Protein AF-A0AA38JMP1-F1 (afdb_monomer_lite)

InterPro domains:
  IPR010760 DNA repair protein, Swi5 [PF07061] (2-45)

pLDDT: mean 79.33, std 12.45, range [41.5, 92.88]

Foldseek 3Di:
DVVVVVVVVVVVVCVVCPVPDDPVVVLLVVLVVLQVVVVVVVVVVVVVVVVVDDPDPDDSVVVSVVSLVVVCVVVVHDSVVVCVVSVHDPDD

Organism: NCBI:txid2804957

Structure (mmCIF, N/CA/C/O backbone):
data_AF-A0AA38JMP1-F1
#
_entry.id   AF-A0AA38JMP1-F1
#
loop_
_atom_site.group_PDB
_atom_site.id
_atom_site.type_symbol
_atom_site.label_atom_id
_atom_site.label_alt_id
_atom_site.label_comp_id
_atom_site.label_asym_id
_atom_site.label_entity_id
_atom_site.label_seq_id
_atom_site.pdbx_PDB_ins_code
_atom_site.Cartn_x
_atom_site.Cartn_y
_atom_site.Cartn_z
_atom_site.occupancy
_atom_site.B_iso_or_equiv
_atom_site.auth_seq_id
_atom_site.auth_comp_id
_atom_site.auth_asym_id
_atom_site.auth_atom_id
_atom_site.pdbx_PDB_model_num
ATOM 1 N N . ALA A 1 1 ? -18.159 6.771 23.528 1.00 72.44 1 ALA A N 1
ATOM 2 C CA . ALA A 1 1 ? -18.398 7.810 22.507 1.00 72.44 1 ALA A CA 1
ATOM 3 C C . ALA A 1 1 ? -17.433 7.636 21.336 1.00 72.44 1 ALA A C 1
ATOM 5 O O . ALA A 1 1 ? -17.836 7.036 20.352 1.00 72.44 1 ALA A O 1
ATOM 6 N N . ARG A 1 2 ? -16.140 7.964 21.489 1.00 85.44 2 ARG A N 1
ATOM 7 C CA . ARG A 1 2 ? -15.149 7.935 20.394 1.00 85.44 2 ARG A CA 1
ATOM 8 C C . ARG A 1 2 ? -15.043 6.629 19.595 1.00 85.44 2 ARG A C 1
ATOM 10 O O . ARG A 1 2 ? -14.965 6.683 18.379 1.00 85.44 2 ARG A O 1
ATOM 17 N N . ILE A 1 3 ? -15.050 5.469 20.255 1.00 85.81 3 ILE A N 1
ATOM 18 C CA . ILE A 1 3 ? -14.973 4.169 19.557 1.00 85.81 3 ILE A CA 1
ATOM 19 C C . ILE A 1 3 ? -16.193 3.966 18.652 1.00 85.81 3 ILE A C 1
ATOM 21 O O . ILE A 1 3 ? -16.035 3.588 17.503 1.00 85.81 3 ILE A O 1
ATOM 25 N N . SER A 1 4 ? -17.394 4.295 19.136 1.00 87.19 4 SER A N 1
ATOM 26 C CA . SER A 1 4 ? -18.634 4.172 18.358 1.00 87.19 4 SER A CA 1
ATOM 27 C C . SER A 1 4 ? -18.682 5.144 17.178 1.00 87.19 4 SER A C 1
ATOM 29 O O . SER A 1 4 ? -19.206 4.794 16.130 1.00 87.19 4 SER A O 1
ATOM 31 N N . GLU A 1 5 ? -18.136 6.351 17.344 1.00 90.88 5 GLU A N 1
ATOM 32 C CA . GLU A 1 5 ? -18.002 7.333 16.259 1.00 90.88 5 GLU A CA 1
ATOM 33 C C . GLU A 1 5 ? -17.027 6.843 15.184 1.00 90.88 5 GLU A C 1
ATOM 35 O O . GLU A 1 5 ? -17.327 6.927 13.998 1.00 90.88 5 GLU A O 1
ATOM 40 N N . LEU A 1 6 ? -15.879 6.291 15.593 1.00 90.56 6 LEU A N 1
ATOM 41 C CA . LEU A 1 6 ? -14.899 5.717 14.670 1.00 90.56 6 LEU A CA 1
ATOM 42 C C . LEU A 1 6 ? -15.452 4.480 13.955 1.00 90.56 6 LEU A C 1
ATOM 44 O O . LEU A 1 6 ? -15.200 4.311 12.769 1.00 90.56 6 LEU A O 1
ATOM 48 N N . GLN A 1 7 ? -16.236 3.649 14.643 1.00 88.88 7 GLN A N 1
ATOM 49 C CA . GLN A 1 7 ? -16.899 2.493 14.039 1.00 88.88 7 GLN A CA 1
ATOM 50 C C . GLN A 1 7 ? -17.874 2.926 12.937 1.00 88.88 7 GLN A C 1
ATOM 52 O O . GLN A 1 7 ? -17.827 2.396 11.832 1.00 88.88 7 GLN A O 1
ATOM 57 N N . ALA A 1 8 ? -18.705 3.935 13.221 1.00 91.38 8 ALA A N 1
ATOM 58 C CA . ALA A 1 8 ? -19.648 4.482 12.252 1.00 91.38 8 ALA A CA 1
ATOM 59 C C . ALA A 1 8 ? -18.928 5.101 11.046 1.00 91.38 8 ALA A C 1
ATOM 61 O O . ALA A 1 8 ? -19.391 4.973 9.917 1.00 91.38 8 ALA A O 1
ATOM 62 N N . GLU A 1 9 ? -17.780 5.745 11.271 1.00 89.62 9 GLU A N 1
ATOM 63 C CA . GLU A 1 9 ? -16.945 6.272 10.192 1.00 89.62 9 GLU A CA 1
ATOM 64 C C . GLU A 1 9 ? -16.369 5.150 9.317 1.00 89.62 9 GLU A C 1
ATOM 66 O O . GLU A 1 9 ? -16.440 5.240 8.094 1.00 89.62 9 GLU A O 1
ATOM 71 N N . VAL A 1 10 ? -15.858 4.073 9.925 1.00 87.94 10 VAL A N 1
ATOM 72 C CA . VAL A 1 10 ? -15.345 2.898 9.200 1.00 87.94 10 VAL A CA 1
ATOM 73 C C . VAL A 1 10 ? -16.440 2.254 8.357 1.00 87.94 10 VAL A C 1
ATOM 75 O O . VAL A 1 10 ? -16.214 1.978 7.184 1.00 87.94 10 VAL A O 1
ATOM 78 N N . GLU A 1 11 ? -17.636 2.061 8.912 1.00 88.81 11 GLU A N 1
ATOM 79 C CA . GLU A 1 11 ? -18.778 1.509 8.172 1.00 88.81 11 GLU A CA 1
ATOM 80 C C . GLU A 1 11 ? -19.164 2.392 6.981 1.00 88.81 11 GLU A C 1
ATOM 82 O O . GLU A 1 11 ? -19.447 1.888 5.892 1.00 88.81 11 GLU A O 1
ATOM 87 N N . ARG A 1 12 ? -19.126 3.717 7.159 1.00 91.38 12 ARG A N 1
ATOM 88 C CA . ARG A 1 12 ? -19.435 4.674 6.093 1.00 91.38 12 ARG A CA 1
ATOM 89 C C . ARG A 1 12 ? -18.389 4.641 4.976 1.00 91.38 12 ARG A C 1
ATOM 91 O O . ARG A 1 12 ? -18.765 4.640 3.808 1.00 91.38 12 ARG A O 1
ATOM 98 N N . LEU A 1 13 ? -17.104 4.578 5.329 1.00 90.00 13 LEU A N 1
ATOM 99 C CA . LEU A 1 13 ? -15.998 4.464 4.370 1.00 90.00 13 LEU A CA 1
ATOM 100 C C . LEU A 1 13 ? -16.023 3.119 3.633 1.00 90.00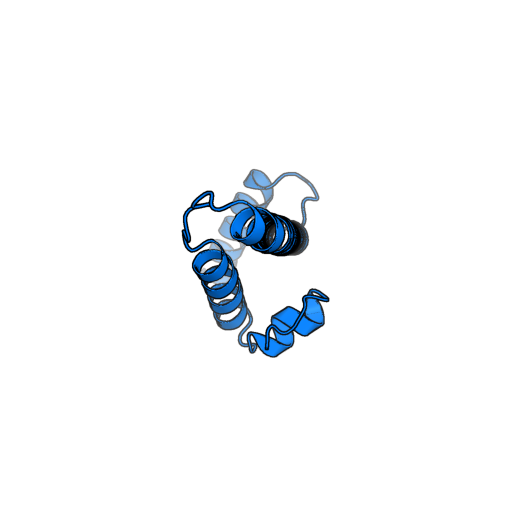 13 LEU A C 1
ATOM 102 O O . LEU A 1 13 ? -15.828 3.076 2.421 1.00 90.00 13 LEU A O 1
ATOM 106 N N . GLN A 1 14 ? -16.327 2.025 4.333 1.00 87.12 14 GLN A N 1
ATOM 107 C CA . GLN A 1 14 ? -16.471 0.702 3.727 1.00 87.12 14 GLN A CA 1
ATOM 108 C C . GLN A 1 14 ? -17.634 0.662 2.724 1.00 87.12 14 GLN A C 1
ATOM 110 O O . GLN A 1 14 ? -17.517 0.055 1.663 1.00 87.12 14 GLN A O 1
ATOM 115 N N . ALA A 1 15 ? -18.747 1.338 3.027 1.00 88.38 15 ALA A N 1
ATOM 116 C CA . ALA A 1 15 ? -19.872 1.451 2.103 1.00 88.38 15 ALA A CA 1
ATOM 117 C C . ALA A 1 15 ? -19.524 2.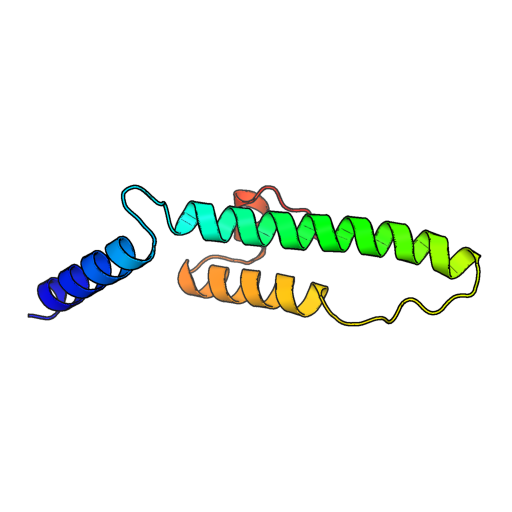250 0.831 1.00 88.38 15 ALA A C 1
ATOM 119 O O . ALA A 1 15 ? -20.057 1.943 -0.233 1.00 88.38 15 ALA A O 1
ATOM 120 N N . GLU A 1 16 ? -18.639 3.249 0.928 1.00 89.75 16 GLU A N 1
ATOM 121 C CA . GLU A 1 16 ? -18.150 4.027 -0.221 1.00 89.75 16 GLU A CA 1
ATOM 122 C C . GLU A 1 16 ? -17.183 3.223 -1.104 1.00 89.75 16 GLU A C 1
ATOM 124 O O . GLU A 1 16 ? -17.234 3.335 -2.328 1.00 89.75 16 GLU A O 1
ATOM 129 N N . LEU A 1 17 ? -16.344 2.379 -0.496 1.00 85.38 17 LEU A N 1
ATOM 130 C CA . LEU A 1 17 ? -15.434 1.469 -1.203 1.00 85.38 17 LEU A CA 1
ATOM 131 C C . LEU A 1 17 ? -16.180 0.384 -1.993 1.00 85.38 17 LEU A C 1
ATOM 133 O O . LEU A 1 17 ? -15.761 0.035 -3.094 1.00 85.38 17 LEU A O 1
ATOM 137 N N . GLY A 1 18 ? -17.282 -0.127 -1.444 1.00 85.81 18 GLY A N 1
ATOM 138 C CA . GLY A 1 18 ? -18.061 -1.226 -2.010 1.00 85.81 18 GLY A CA 1
ATOM 139 C C . GLY A 1 18 ? -18.228 -2.378 -1.019 1.00 85.81 18 GLY A C 1
ATOM 140 O O . GLY A 1 18 ? -17.415 -2.580 -0.113 1.00 85.81 18 GLY A O 1
ATOM 141 N N . GLN A 1 19 ? -19.313 -3.144 -1.175 1.00 77.31 19 GLN A N 1
ATOM 142 C CA . GLN A 1 19 ? -19.510 -4.360 -0.381 1.00 77.31 19 GLN A CA 1
ATOM 143 C C . GLN A 1 19 ? -18.390 -5.359 -0.689 1.00 77.31 19 GLN A C 1
ATOM 145 O O . GLN A 1 19 ? -18.134 -5.654 -1.851 1.00 77.31 19 GLN A O 1
ATOM 150 N N . ASP A 1 20 ? -17.739 -5.846 0.367 1.00 81.00 20 ASP A N 1
ATOM 151 C CA . ASP A 1 20 ? -16.632 -6.814 0.333 1.00 81.00 20 ASP A CA 1
ATOM 152 C C . ASP A 1 20 ? -15.315 -6.326 -0.302 1.00 81.00 20 ASP A C 1
ATOM 154 O O . ASP A 1 20 ? -14.373 -7.111 -0.442 1.00 81.00 20 ASP A O 1
ATOM 158 N N . GLU A 1 21 ? -15.199 -5.035 -0.628 1.00 85.88 21 GLU A N 1
ATOM 159 C CA . GLU A 1 21 ? -13.946 -4.463 -1.126 1.00 85.88 21 GLU A CA 1
ATOM 160 C C . GLU A 1 21 ? -12.932 -4.258 0.004 1.00 85.88 21 GLU A C 1
ATOM 162 O O . GLU A 1 21 ? -13.216 -3.667 1.046 1.00 85.88 21 GLU A O 1
ATOM 167 N N . ASP A 1 22 ? -11.711 -4.736 -0.208 1.00 86.50 22 ASP A N 1
ATOM 168 C CA . ASP A 1 22 ? -10.631 -4.636 0.768 1.00 86.50 22 ASP A CA 1
ATOM 169 C C . ASP A 1 22 ? -9.750 -3.429 0.431 1.00 86.50 22 ASP A C 1
ATOM 171 O O . ASP A 1 22 ? -8.974 -3.450 -0.531 1.00 86.50 22 ASP A O 1
ATOM 175 N N . ALA A 1 23 ? -9.864 -2.371 1.239 1.00 85.00 23 ALA A N 1
ATOM 176 C CA . ALA A 1 23 ? -9.101 -1.138 1.068 1.00 85.00 23 ALA A CA 1
ATOM 177 C C . ALA A 1 23 ? -7.584 -1.387 0.985 1.00 85.00 23 ALA A C 1
ATOM 179 O O . ALA A 1 23 ? -6.891 -0.732 0.202 1.00 85.00 23 ALA A O 1
ATOM 180 N N . GLU A 1 24 ? -7.060 -2.353 1.750 1.00 85.00 24 GLU A N 1
ATOM 181 C CA . GLU A 1 24 ? -5.632 -2.678 1.748 1.00 85.00 24 GLU A CA 1
ATOM 182 C C . GLU A 1 24 ? -5.230 -3.309 0.411 1.00 85.00 24 GLU A C 1
ATOM 184 O O . GLU A 1 24 ? -4.216 -2.924 -0.178 1.00 85.00 24 GLU A O 1
ATOM 189 N N . LYS A 1 25 ? -6.062 -4.206 -0.135 1.00 86.94 25 LYS A N 1
ATOM 190 C CA . LYS A 1 25 ? -5.832 -4.789 -1.468 1.00 86.94 25 LYS A CA 1
ATOM 191 C C . LYS A 1 25 ? -5.920 -3.753 -2.585 1.00 86.94 25 LYS A C 1
ATOM 193 O O . LYS A 1 25 ? -5.133 -3.822 -3.529 1.00 86.94 25 LYS A O 1
ATOM 198 N N . ILE A 1 26 ? -6.835 -2.789 -2.491 1.00 86.75 26 ILE A N 1
ATOM 199 C CA . ILE A 1 26 ? -6.974 -1.718 -3.489 1.00 86.75 26 ILE A CA 1
ATOM 200 C C . ILE A 1 26 ? -5.708 -0.856 -3.524 1.00 86.75 26 ILE A C 1
ATOM 202 O O . ILE A 1 26 ? -5.125 -0.651 -4.593 1.00 86.75 26 ILE A O 1
ATOM 206 N N . VAL A 1 27 ? -5.240 -0.403 -2.357 1.00 87.00 27 VAL A N 1
ATOM 207 C CA . VAL A 1 27 ? -4.002 0.382 -2.242 1.00 87.00 27 VAL A CA 1
ATOM 208 C C . VAL A 1 27 ? -2.796 -0.432 -2.719 1.00 87.00 27 VAL A C 1
ATOM 210 O O . VAL A 1 27 ? -1.965 0.086 -3.465 1.00 87.00 27 VAL A O 1
ATOM 213 N N . HIS A 1 28 ? -2.726 -1.721 -2.373 1.00 87.44 28 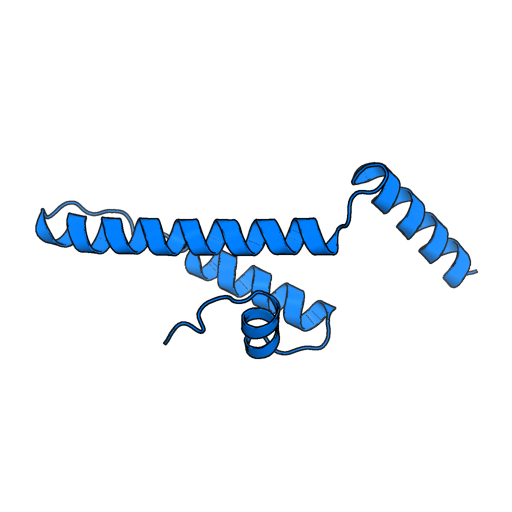HIS A N 1
ATOM 214 C CA . HIS A 1 28 ? -1.687 -2.634 -2.854 1.00 87.44 28 HIS A CA 1
ATOM 215 C C . HIS A 1 28 ? -1.651 -2.680 -4.389 1.00 87.44 28 HIS A C 1
ATOM 217 O O . HIS A 1 28 ? -0.601 -2.433 -4.990 1.00 87.44 28 HIS A O 1
ATOM 223 N N . ASN A 1 29 ? -2.785 -2.963 -5.038 1.00 87.81 29 ASN A N 1
ATOM 224 C CA . ASN A 1 29 ? -2.861 -3.038 -6.498 1.00 87.81 29 ASN A CA 1
ATOM 225 C C . ASN A 1 29 ? -2.474 -1.714 -7.162 1.00 87.81 29 ASN A C 1
ATOM 227 O O . ASN A 1 29 ? -1.752 -1.718 -8.158 1.00 87.81 29 ASN A O 1
ATOM 231 N N . HIS A 1 30 ? -2.906 -0.584 -6.599 1.00 87.38 30 HIS A N 1
ATOM 232 C CA . HIS A 1 30 ? -2.540 0.737 -7.100 1.00 87.38 30 HIS A CA 1
ATOM 233 C C . HIS A 1 30 ? -1.019 0.957 -7.097 1.00 87.38 30 HIS A C 1
ATOM 235 O O . HIS A 1 30 ? -0.454 1.351 -8.119 1.00 87.38 30 HIS A O 1
ATOM 241 N N . ILE A 1 31 ? -0.343 0.645 -5.986 1.00 87.25 31 ILE A N 1
ATOM 242 C CA . ILE A 1 31 ? 1.114 0.804 -5.864 1.00 87.25 31 ILE A CA 1
ATOM 243 C C . ILE A 1 31 ? 1.850 -0.124 -6.844 1.00 87.25 31 ILE A C 1
ATOM 245 O O . ILE A 1 31 ? 2.795 0.310 -7.504 1.00 87.25 31 ILE A O 1
ATOM 249 N N . LYS A 1 32 ? 1.394 -1.377 -7.004 1.00 86.81 32 LYS A N 1
ATOM 250 C CA . LYS A 1 32 ? 1.968 -2.317 -7.985 1.00 86.81 32 LYS A CA 1
ATOM 251 C C . LYS A 1 32 ? 1.855 -1.801 -9.418 1.00 86.81 32 LYS A C 1
ATOM 253 O O . LYS A 1 32 ? 2.839 -1.833 -10.154 1.00 86.81 32 LYS A O 1
ATOM 258 N N . LEU A 1 33 ? 0.683 -1.302 -9.809 1.00 87.31 33 LEU A N 1
ATOM 259 C CA . LEU A 1 33 ? 0.460 -0.765 -11.154 1.00 87.31 33 LEU A CA 1
ATOM 260 C C . LEU A 1 33 ? 1.321 0.471 -11.430 1.00 87.31 33 LEU A C 1
ATOM 262 O O . LEU A 1 33 ? 1.876 0.591 -12.521 1.00 87.31 33 LEU A O 1
ATOM 266 N N . LEU A 1 34 ? 1.474 1.363 -10.447 1.00 85.81 34 LEU A N 1
ATOM 267 C CA . LEU A 1 34 ? 2.376 2.511 -10.566 1.00 85.81 34 LEU A CA 1
ATOM 268 C C . LEU A 1 34 ? 3.828 2.074 -10.780 1.00 85.81 34 LEU A C 1
ATOM 270 O O . LEU A 1 34 ? 4.515 2.641 -11.626 1.00 85.81 34 LEU A O 1
ATOM 274 N N . HIS A 1 35 ? 4.286 1.046 -10.063 1.00 83.56 35 HIS A N 1
ATOM 275 C CA . HIS A 1 35 ? 5.644 0.536 -10.231 1.00 83.56 35 HIS A CA 1
ATOM 276 C C . HIS A 1 35 ? 5.865 -0.080 -11.617 1.00 83.56 35 HIS A C 1
ATOM 278 O O . HIS A 1 35 ? 6.809 0.287 -12.309 1.00 83.56 35 HIS A O 1
ATOM 284 N N . GLN A 1 36 ? 4.947 -0.941 -12.066 1.00 83.31 36 GLN A N 1
ATOM 285 C CA . GLN A 1 36 ? 5.004 -1.546 -13.401 1.00 83.31 36 GLN A CA 1
ATOM 286 C C . GLN A 1 36 ? 4.993 -0.493 -14.513 1.00 83.31 36 GLN A C 1
ATOM 288 O O . GLN A 1 36 ? 5.697 -0.626 -15.515 1.00 83.31 36 GLN A O 1
ATOM 293 N N . TYR A 1 37 ? 4.199 0.566 -14.341 1.00 83.00 37 TYR A N 1
ATOM 294 C CA . TYR A 1 37 ? 4.187 1.687 -15.270 1.00 83.00 37 TYR A CA 1
ATOM 295 C C . TYR A 1 37 ? 5.550 2.392 -15.320 1.00 83.00 37 TYR A C 1
ATOM 297 O O . TYR A 1 37 ? 6.031 2.692 -16.415 1.00 83.00 37 TYR A O 1
ATOM 305 N N . ASN A 1 38 ? 6.187 2.624 -14.167 1.00 80.62 38 ASN A N 1
ATOM 306 C CA . ASN A 1 38 ? 7.508 3.251 -14.105 1.00 80.62 38 ASN A CA 1
ATOM 307 C C . ASN A 1 38 ? 8.572 2.379 -14.772 1.00 80.62 38 ASN A C 1
ATOM 309 O O . ASN A 1 38 ? 9.269 2.868 -15.654 1.00 80.62 38 ASN A O 1
ATOM 313 N N . GLU A 1 39 ? 8.625 1.081 -14.466 1.00 79.88 39 GLU A N 1
ATOM 314 C CA . GLU A 1 39 ? 9.574 0.153 -15.098 1.00 79.88 39 GLU A CA 1
ATOM 315 C C . GLU A 1 39 ? 9.418 0.120 -16.627 1.00 79.88 39 GLU A C 1
ATOM 317 O O . GLU A 1 39 ? 10.401 0.181 -17.372 1.00 79.88 39 GLU A O 1
ATOM 322 N N . ALA A 1 40 ? 8.175 0.067 -17.120 1.00 82.62 40 ALA A N 1
ATOM 323 C CA . ALA A 1 40 ? 7.892 0.085 -18.552 1.00 82.62 40 ALA A CA 1
ATOM 324 C C . ALA A 1 40 ? 8.292 1.421 -19.202 1.00 82.62 40 ALA A C 1
ATOM 326 O O . ALA A 1 40 ? 8.845 1.435 -20.309 1.00 82.62 40 ALA A O 1
ATOM 327 N N . LYS A 1 41 ? 8.037 2.545 -18.520 1.00 80.50 41 LYS A N 1
ATOM 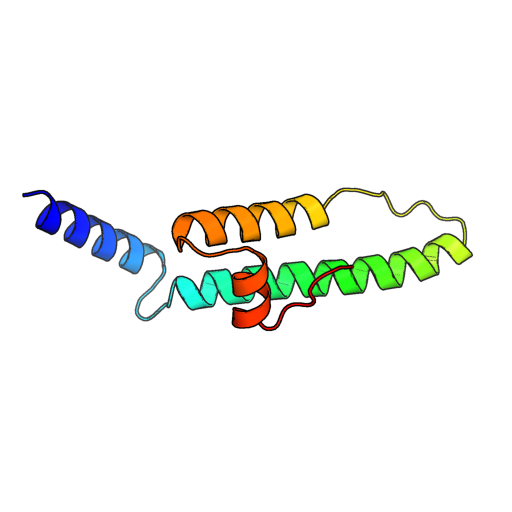328 C CA . LYS A 1 41 ? 8.431 3.884 -18.971 1.00 80.50 41 LYS A CA 1
ATOM 329 C C . LYS A 1 41 ? 9.951 4.027 -19.015 1.00 80.50 41 LYS A C 1
ATOM 331 O O . LYS A 1 41 ? 10.466 4.513 -20.019 1.00 80.50 41 LYS A O 1
ATOM 336 N N . ASP A 1 42 ? 10.661 3.570 -17.991 1.00 75.88 42 ASP A N 1
ATOM 337 C CA . ASP A 1 42 ? 12.119 3.644 -17.904 1.00 75.88 42 ASP A CA 1
ATOM 338 C C . ASP A 1 42 ? 12.782 2.786 -18.982 1.00 75.88 42 ASP A C 1
ATOM 340 O O . ASP A 1 42 ? 13.679 3.253 -19.690 1.00 75.88 42 ASP A O 1
ATOM 344 N N . ALA A 1 43 ? 12.283 1.566 -19.206 1.00 78.81 43 ALA A N 1
ATOM 345 C CA . ALA A 1 43 ? 12.744 0.706 -20.295 1.00 78.81 43 ALA A CA 1
ATOM 346 C C . ALA A 1 43 ? 12.554 1.373 -21.672 1.00 78.81 43 ALA A C 1
ATOM 348 O O . ALA A 1 43 ? 13.460 1.361 -22.516 1.00 78.81 43 ALA A O 1
ATOM 349 N N . ALA A 1 44 ? 11.400 2.010 -21.893 1.00 77.06 44 ALA A N 1
ATOM 350 C CA . ALA A 1 44 ? 11.116 2.759 -23.116 1.00 77.06 44 ALA A CA 1
ATOM 351 C C . ALA A 1 44 ? 11.964 4.039 -23.240 1.00 77.06 44 ALA A C 1
ATOM 353 O O . ALA A 1 44 ? 12.368 4.418 -24.344 1.00 77.06 44 ALA A O 1
ATOM 354 N N . GLN A 1 45 ? 12.280 4.695 -22.123 1.00 71.00 45 GLN A N 1
ATOM 355 C CA . GLN A 1 45 ? 13.114 5.890 -22.081 1.00 71.00 45 GLN A CA 1
ATOM 356 C C . GLN A 1 45 ? 14.576 5.560 -22.401 1.00 71.00 45 GLN A C 1
ATOM 358 O O . GLN A 1 45 ? 15.184 6.257 -23.211 1.00 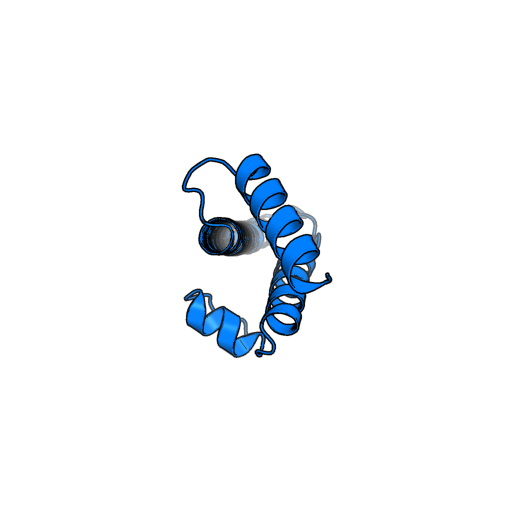71.00 45 GLN A O 1
ATOM 363 N N . VAL A 1 46 ? 15.127 4.463 -21.872 1.00 71.38 46 VAL A N 1
ATOM 364 C CA . VAL A 1 46 ? 16.455 3.951 -22.264 1.00 71.38 46 VAL A CA 1
ATOM 365 C C . VAL A 1 46 ? 16.506 3.660 -23.768 1.00 71.38 46 VAL A C 1
ATOM 367 O O . VAL A 1 46 ? 17.501 3.967 -24.430 1.00 71.38 46 VAL A O 1
ATOM 370 N N . HIS A 1 47 ? 15.422 3.122 -24.335 1.00 62.53 47 HIS A N 1
ATOM 371 C CA . HIS A 1 47 ? 15.314 2.907 -25.777 1.00 62.53 47 HIS A CA 1
ATOM 372 C C . HIS A 1 47 ? 15.234 4.227 -26.572 1.00 62.53 47 HIS A C 1
ATOM 374 O O . HIS A 1 47 ? 15.881 4.354 -27.610 1.00 62.53 47 HIS A O 1
ATOM 380 N N . SER A 1 48 ? 14.509 5.231 -26.069 1.00 60.78 48 SER A N 1
ATOM 381 C CA . SER A 1 48 ? 14.342 6.541 -26.724 1.00 60.78 48 SER A CA 1
ATOM 382 C C . SER A 1 48 ? 15.573 7.448 -26.630 1.00 60.78 48 SER A C 1
ATOM 384 O O . SER A 1 48 ? 15.862 8.197 -27.562 1.00 60.78 48 SER A O 1
ATOM 386 N N . HIS A 1 49 ? 16.367 7.353 -25.558 1.00 61.41 49 HIS A N 1
ATOM 387 C CA . HIS A 1 49 ? 17.655 8.057 -25.465 1.00 61.41 49 HIS A CA 1
ATOM 388 C C . HIS A 1 49 ? 18.629 7.619 -26.568 1.00 61.41 49 HIS A C 1
ATOM 390 O O . HIS A 1 49 ? 19.449 8.415 -27.020 1.00 61.41 49 HIS A O 1
ATOM 396 N N . ARG A 1 50 ? 18.503 6.382 -27.069 1.00 59.38 50 ARG A N 1
ATOM 397 C CA . ARG A 1 50 ? 19.252 5.895 -28.240 1.00 59.38 50 ARG A CA 1
ATOM 398 C C . ARG A 1 50 ? 18.804 6.524 -29.564 1.00 59.38 50 ARG A C 1
ATOM 400 O O . ARG A 1 50 ? 19.586 6.518 -30.510 1.00 59.38 50 ARG A O 1
ATOM 407 N N . THR A 1 51 ? 17.584 7.058 -29.645 1.00 60.97 51 THR A N 1
ATOM 408 C CA . THR A 1 51 ? 17.008 7.668 -30.858 1.00 60.97 51 THR A CA 1
ATOM 409 C C . THR A 1 51 ? 16.921 9.198 -30.794 1.00 60.97 51 THR A C 1
ATOM 411 O O . THR A 1 51 ? 16.459 9.823 -31.747 1.00 60.97 51 THR A O 1
ATOM 414 N N . GLY A 1 52 ? 17.418 9.824 -29.719 1.00 55.47 52 GLY A N 1
ATOM 415 C CA . GLY A 1 52 ? 17.552 11.280 -29.602 1.00 55.47 52 GLY A CA 1
ATOM 416 C C . GLY A 1 52 ? 16.244 12.039 -29.346 1.00 55.47 52 GLY A C 1
ATOM 417 O O . GLY A 1 52 ? 16.217 13.257 -29.518 1.00 55.47 52 GLY A O 1
ATOM 418 N N . GLN A 1 53 ? 15.165 11.358 -28.942 1.00 53.03 53 GLN A N 1
ATOM 419 C CA . GLN A 1 53 ? 13.905 12.019 -28.585 1.00 53.03 53 GLN A CA 1
ATOM 420 C C . GLN A 1 53 ? 13.800 12.261 -27.068 1.00 53.03 53 GLN A C 1
ATOM 422 O O . GLN A 1 53 ? 13.966 11.318 -26.291 1.00 53.03 53 GLN A O 1
ATOM 427 N N . PRO A 1 54 ? 13.496 13.494 -26.615 1.00 53.62 54 PRO A N 1
ATOM 428 C CA . PRO A 1 54 ? 13.325 13.786 -25.199 1.00 53.62 54 PRO A CA 1
ATOM 429 C C . PRO A 1 54 ? 11.969 13.254 -24.713 1.00 53.62 54 PRO A C 1
ATOM 431 O O . PRO A 1 54 ? 10.956 13.947 -24.781 1.00 53.62 54 PRO A O 1
ATOM 434 N N . PHE A 1 55 ? 11.937 12.028 -24.188 1.00 56.09 55 PHE A N 1
ATOM 435 C CA . PHE A 1 55 ? 10.844 11.618 -23.305 1.00 56.09 55 PHE A CA 1
ATOM 436 C C . PHE A 1 55 ? 11.017 12.374 -21.984 1.00 56.09 55 PHE A C 1
ATOM 438 O O . PHE A 1 55 ? 12.016 12.201 -21.286 1.00 56.09 55 PHE A O 1
ATOM 445 N N . GLY A 1 56 ? 10.089 13.288 -21.692 1.00 53.81 56 GLY A N 1
ATOM 446 C CA . GLY A 1 56 ? 10.164 14.176 -20.536 1.00 53.81 56 GLY A CA 1
ATOM 447 C C . GLY A 1 56 ? 10.400 13.412 -19.231 1.00 53.81 56 GLY A C 1
ATOM 448 O O . GLY A 1 56 ? 9.601 12.557 -18.841 1.00 53.81 56 GLY A O 1
ATOM 449 N N . SER A 1 57 ? 11.487 13.763 -18.541 1.00 52.59 57 SER A N 1
ATOM 450 C CA . SER A 1 57 ? 11.748 13.393 -17.149 1.00 52.59 57 SER A CA 1
ATOM 451 C C . SER A 1 57 ? 10.742 14.114 -16.247 1.00 52.59 57 SER A C 1
ATOM 453 O O . SER A 1 57 ? 10.999 15.187 -15.712 1.00 52.59 57 SER A O 1
ATOM 455 N N . LEU A 1 58 ? 9.531 13.572 -16.166 1.00 50.16 58 LEU A N 1
ATOM 456 C CA . LEU A 1 58 ? 8.522 13.967 -15.188 1.00 50.16 58 LEU A CA 1
ATOM 457 C C . LEU A 1 58 ? 8.239 12.758 -14.291 1.00 50.16 58 LEU A C 1
ATOM 459 O O . LEU A 1 58 ? 7.473 11.861 -14.641 1.00 50.16 58 LEU A O 1
ATOM 463 N N . SER A 1 59 ? 9.021 12.698 -13.213 1.00 52.66 59 SER A N 1
ATOM 464 C CA . SER A 1 59 ? 8.668 12.530 -11.792 1.00 52.66 59 SER A CA 1
ATOM 465 C C . SER A 1 59 ? 7.475 11.657 -11.371 1.00 52.66 59 SER A C 1
ATOM 467 O O . SER A 1 59 ? 6.820 11.990 -10.385 1.00 52.66 59 SER A O 1
ATOM 469 N N . ILE A 1 60 ? 7.183 10.541 -12.039 1.00 54.81 60 ILE A N 1
ATOM 470 C CA . ILE A 1 60 ? 6.227 9.561 -11.483 1.00 54.81 60 ILE A CA 1
ATOM 471 C C . ILE A 1 60 ? 6.882 8.745 -10.350 1.00 54.81 60 ILE A C 1
ATOM 473 O O . ILE A 1 60 ? 6.194 8.360 -9.410 1.00 54.81 60 ILE A O 1
ATOM 477 N N . ASP A 1 61 ? 8.215 8.618 -10.313 1.00 61.06 61 ASP A N 1
ATOM 478 C CA . ASP A 1 61 ? 8.932 7.982 -9.189 1.00 61.06 61 ASP A CA 1
ATOM 479 C C . ASP A 1 61 ? 8.749 8.721 -7.861 1.00 61.06 61 ASP A C 1
ATOM 481 O O . ASP A 1 61 ? 8.655 8.100 -6.803 1.00 61.06 61 ASP A O 1
ATOM 485 N N . VAL A 1 62 ? 8.618 10.052 -7.911 1.00 65.19 62 VAL A N 1
ATOM 486 C CA . VAL A 1 62 ? 8.338 10.869 -6.721 1.00 65.19 62 VAL A CA 1
ATOM 487 C C . VAL A 1 62 ? 6.945 10.561 -6.173 1.00 65.19 62 VAL A C 1
ATOM 489 O O . VAL A 1 62 ? 6.769 10.553 -4.957 1.00 65.19 62 VAL A O 1
ATOM 492 N N . LEU A 1 63 ? 5.969 10.276 -7.045 1.00 69.06 63 LEU A N 1
ATOM 493 C CA . LEU A 1 63 ? 4.615 9.902 -6.632 1.00 69.06 63 LEU A CA 1
ATOM 494 C C . LEU A 1 63 ? 4.615 8.519 -5.976 1.00 69.06 63 LEU A C 1
ATOM 496 O O . LEU A 1 63 ? 4.130 8.399 -4.857 1.00 69.06 63 LEU A O 1
ATOM 500 N N . THR A 1 64 ? 5.249 7.518 -6.597 1.00 74.31 64 THR A N 1
ATOM 501 C CA . THR A 1 64 ? 5.375 6.166 -6.024 1.00 74.31 64 THR A CA 1
ATOM 502 C C . THR A 1 64 ? 6.086 6.193 -4.669 1.00 74.31 64 THR A C 1
ATOM 504 O O . THR A 1 64 ? 5.599 5.613 -3.697 1.00 74.31 64 THR A O 1
ATOM 507 N N . PHE A 1 65 ? 7.202 6.923 -4.560 1.00 80.75 65 PHE A N 1
ATOM 508 C CA . PHE A 1 65 ? 7.925 7.067 -3.297 1.00 80.75 65 PHE A CA 1
ATOM 509 C C . PHE A 1 65 ? 7.087 7.779 -2.228 1.00 80.75 65 PHE A C 1
ATOM 511 O O . PHE A 1 65 ? 7.060 7.339 -1.079 1.00 80.75 65 PHE A O 1
ATOM 518 N N . ASN A 1 66 ? 6.373 8.851 -2.590 1.00 84.06 66 ASN A N 1
ATOM 519 C CA . ASN A 1 66 ? 5.512 9.575 -1.656 1.00 84.06 66 ASN A CA 1
ATOM 520 C C . ASN A 1 66 ? 4.377 8.682 -1.136 1.00 84.06 66 ASN A C 1
ATOM 522 O O . ASN A 1 66 ? 4.158 8.628 0.072 1.00 84.06 66 ASN A O 1
ATOM 526 N N . THR A 1 67 ? 3.729 7.912 -2.013 1.00 85.38 67 THR A N 1
ATOM 527 C CA . THR A 1 67 ? 2.672 6.967 -1.632 1.00 85.38 67 THR A CA 1
ATOM 528 C C . THR A 1 67 ? 3.201 5.865 -0.710 1.00 85.38 67 THR A C 1
ATOM 530 O O . THR A 1 67 ? 2.597 5.598 0.329 1.00 85.38 67 THR A O 1
ATOM 533 N N . CYS A 1 68 ? 4.362 5.271 -1.010 1.00 85.75 68 CYS A N 1
ATOM 534 C CA . CYS A 1 68 ? 4.995 4.287 -0.125 1.00 85.75 68 CYS A CA 1
ATOM 535 C C . CYS A 1 68 ? 5.397 4.889 1.231 1.00 85.75 68 CYS A C 1
ATOM 537 O O . CYS A 1 68 ? 5.266 4.226 2.260 1.00 85.75 68 CYS A O 1
ATOM 539 N N . LEU A 1 69 ? 5.864 6.142 1.255 1.00 88.00 69 LEU A N 1
ATOM 540 C CA . LEU A 1 69 ? 6.221 6.850 2.485 1.00 88.00 69 LEU A CA 1
ATOM 541 C C . LEU A 1 69 ? 4.990 7.160 3.345 1.00 88.00 69 LEU A C 1
ATOM 543 O O . LEU A 1 69 ? 5.019 6.965 4.559 1.00 88.00 69 LEU A O 1
ATOM 547 N N . GLN A 1 70 ? 3.898 7.609 2.727 1.00 89.38 70 GLN A N 1
ATOM 548 C CA . GLN A 1 70 ? 2.625 7.821 3.413 1.00 89.38 70 GLN A CA 1
ATOM 549 C C . GLN A 1 70 ? 2.097 6.512 4.004 1.00 89.38 70 GLN A C 1
ATOM 551 O O . GLN A 1 70 ? 1.727 6.482 5.177 1.00 89.38 70 GLN A O 1
ATOM 556 N N . LEU A 1 71 ? 2.130 5.420 3.235 1.00 87.94 71 LEU A N 1
ATOM 557 C CA . LEU A 1 71 ? 1.692 4.108 3.708 1.00 87.94 71 LEU A CA 1
ATOM 558 C C . LEU A 1 71 ? 2.563 3.590 4.860 1.00 87.94 71 LEU A C 1
ATOM 560 O O . LEU A 1 71 ? 2.038 3.060 5.835 1.00 87.94 71 LEU A O 1
ATOM 564 N N . ALA A 1 72 ? 3.880 3.784 4.779 1.00 87.94 72 ALA A N 1
ATOM 565 C CA . ALA A 1 72 ? 4.809 3.426 5.844 1.00 87.94 72 ALA A CA 1
ATOM 566 C C . ALA A 1 72 ? 4.510 4.191 7.145 1.00 87.94 72 ALA A C 1
ATOM 568 O O . ALA A 1 72 ? 4.463 3.579 8.207 1.00 87.94 72 ALA A O 1
ATOM 569 N N . ASN A 1 73 ? 4.226 5.497 7.066 1.00 91.31 73 ASN A N 1
ATOM 570 C CA . ASN A 1 73 ? 3.833 6.289 8.235 1.00 91.31 73 ASN A CA 1
ATOM 571 C C . ASN A 1 73 ? 2.505 5.814 8.838 1.00 91.31 73 ASN A C 1
ATOM 573 O O . ASN A 1 73 ? 2.396 5.713 10.055 1.00 91.31 73 ASN A O 1
ATOM 577 N N . LEU A 1 74 ? 1.508 5.507 8.000 1.00 89.56 74 LEU A N 1
ATOM 578 C CA . LEU A 1 74 ? 0.198 5.033 8.460 1.00 89.56 74 LEU A CA 1
ATOM 579 C C . LEU A 1 74 ? 0.268 3.653 9.124 1.00 89.56 74 LEU A C 1
ATOM 581 O O . LEU A 1 74 ? -0.466 3.402 10.074 1.00 89.56 74 LEU A O 1
ATOM 585 N N . ARG A 1 75 ? 1.139 2.764 8.631 1.00 87.31 75 ARG A N 1
ATOM 586 C CA . ARG A 1 75 ? 1.334 1.413 9.185 1.00 87.31 75 ARG A CA 1
ATOM 587 C C . ARG A 1 75 ? 2.405 1.356 10.279 1.00 87.31 75 ARG A C 1
ATOM 589 O O . ARG A 1 75 ? 2.685 0.272 10.776 1.00 87.31 75 ARG A O 1
ATOM 596 N N . GLU A 1 76 ? 3.025 2.487 10.625 1.00 92.25 76 GLU A N 1
ATOM 597 C CA . GLU A 1 76 ? 4.188 2.556 11.526 1.00 92.25 76 GLU A CA 1
ATOM 598 C C . GLU A 1 76 ? 5.333 1.608 11.105 1.00 92.25 76 GLU A C 1
ATOM 600 O O . GLU A 1 76 ? 6.057 1.042 11.926 1.00 92.25 76 GLU A O 1
ATOM 605 N N . THR A 1 77 ? 5.512 1.422 9.795 1.00 92.88 77 THR A N 1
ATOM 606 C CA . THR A 1 77 ? 6.561 0.577 9.213 1.00 92.88 77 THR A CA 1
ATOM 607 C C . THR A 1 77 ? 7.596 1.409 8.462 1.00 92.88 77 THR A C 1
ATOM 609 O O . THR A 1 77 ? 7.537 2.632 8.387 1.00 92.88 77 THR A O 1
ATOM 612 N N . THR A 1 78 ? 8.575 0.738 7.855 1.00 90.31 78 THR A N 1
ATOM 613 C CA . THR A 1 78 ? 9.533 1.384 6.950 1.00 90.31 78 THR A CA 1
ATOM 614 C C . THR A 1 78 ? 9.120 1.187 5.495 1.00 90.31 78 THR A C 1
ATOM 616 O O . THR A 1 78 ? 8.506 0.176 5.157 1.00 90.31 78 THR A O 1
ATOM 619 N N . VAL A 1 79 ? 9.528 2.100 4.609 1.00 86.56 79 VAL A N 1
ATOM 620 C CA . VAL A 1 79 ? 9.355 1.946 3.150 1.00 86.56 79 VAL A CA 1
ATOM 621 C C . VAL A 1 79 ? 9.978 0.636 2.651 1.00 86.56 79 VAL A C 1
ATOM 623 O O . VAL A 1 79 ? 9.400 -0.045 1.812 1.00 86.56 79 VAL A O 1
ATOM 626 N N . ARG A 1 80 ? 11.109 0.214 3.233 1.00 86.31 80 ARG A N 1
ATOM 627 C CA . ARG A 1 80 ? 11.747 -1.075 2.919 1.00 86.31 80 ARG A CA 1
ATOM 628 C C . ARG A 1 80 ? 10.844 -2.265 3.254 1.00 86.31 80 ARG A C 1
ATOM 630 O O . ARG A 1 80 ? 10.801 -3.223 2.489 1.00 86.31 80 ARG A O 1
ATOM 637 N N . GLN A 1 81 ? 10.132 -2.208 4.379 1.00 85.75 81 GLN A N 1
ATOM 638 C CA . GLN A 1 81 ? 9.175 -3.249 4.746 1.00 85.75 81 GLN A CA 1
ATOM 639 C C . GLN A 1 81 ? 7.953 -3.228 3.819 1.00 85.75 81 GLN A C 1
ATOM 641 O O . GLN A 1 81 ? 7.533 -4.291 3.388 1.00 85.75 81 GLN A O 1
ATOM 646 N N . ILE A 1 82 ? 7.462 -2.047 3.422 1.00 87.94 82 ILE A N 1
ATOM 647 C CA . ILE A 1 82 ? 6.401 -1.923 2.407 1.00 87.94 82 ILE A CA 1
ATOM 648 C C . ILE A 1 82 ? 6.829 -2.560 1.081 1.00 87.94 82 ILE A C 1
ATOM 650 O O . ILE A 1 82 ? 6.083 -3.355 0.523 1.00 87.94 82 ILE A O 1
ATOM 654 N N . HIS A 1 83 ? 8.043 -2.281 0.596 1.00 85.88 83 HIS A N 1
ATOM 655 C CA . HIS A 1 83 ? 8.545 -2.898 -0.636 1.00 85.88 83 HIS A CA 1
ATOM 656 C C . HIS A 1 83 ? 8.610 -4.423 -0.514 1.00 85.88 83 HIS A C 1
ATOM 658 O O . HIS A 1 83 ? 8.229 -5.128 -1.439 1.00 85.88 83 HIS A O 1
ATOM 664 N N . LYS A 1 84 ? 9.028 -4.941 0.646 1.00 87.12 84 LYS A N 1
ATOM 665 C CA . LYS A 1 84 ? 9.043 -6.382 0.910 1.00 87.12 84 LYS A CA 1
ATOM 666 C C . LYS A 1 84 ? 7.635 -6.988 0.935 1.00 87.12 84 LYS A C 1
ATOM 668 O O . LYS A 1 84 ? 7.427 -8.026 0.318 1.00 87.12 84 LYS A O 1
ATOM 673 N N . ASP A 1 85 ? 6.692 -6.356 1.629 1.00 87.44 85 ASP A N 1
ATOM 674 C CA . ASP A 1 85 ? 5.307 -6.829 1.768 1.00 87.44 85 ASP A CA 1
ATOM 675 C C . ASP A 1 85 ? 4.558 -6.819 0.427 1.00 87.44 85 ASP A C 1
ATOM 677 O O . ASP A 1 85 ? 3.722 -7.681 0.165 1.00 87.44 85 ASP A O 1
ATOM 681 N N . LEU A 1 86 ? 4.862 -5.835 -0.421 1.00 85.19 86 LEU A N 1
ATOM 682 C CA . LEU A 1 86 ? 4.254 -5.654 -1.737 1.00 85.19 86 LEU A CA 1
ATOM 683 C C . LEU A 1 86 ? 5.046 -6.341 -2.863 1.00 85.19 86 LEU A C 1
ATOM 685 O O . LEU A 1 86 ? 4.662 -6.218 -4.024 1.00 85.19 86 LEU A O 1
ATOM 689 N N . GLU A 1 87 ? 6.133 -7.050 -2.541 1.00 85.19 87 GLU A N 1
ATOM 690 C CA . GLU A 1 87 ? 7.034 -7.698 -3.511 1.00 85.19 87 GLU A CA 1
ATOM 691 C C . GLU A 1 87 ? 7.552 -6.730 -4.592 1.00 85.19 87 GLU A C 1
ATOM 693 O O . GLU A 1 87 ? 7.723 -7.091 -5.755 1.00 85.19 87 GLU A O 1
ATOM 698 N N . LEU A 1 88 ? 7.778 -5.475 -4.205 1.00 82.25 88 LEU A N 1
ATOM 699 C CA . LEU A 1 88 ? 8.290 -4.429 -5.081 1.00 82.25 88 LEU A CA 1
ATOM 700 C C . LEU A 1 88 ? 9.825 -4.425 -5.064 1.00 82.25 88 LEU A C 1
ATOM 702 O O . LEU A 1 88 ? 10.430 -4.615 -4.000 1.00 82.25 88 LEU A O 1
ATOM 706 N N . PRO A 1 89 ? 10.475 -4.132 -6.202 1.00 77.44 89 PRO A N 1
ATOM 707 C CA . PRO A 1 89 ? 11.905 -3.869 -6.258 1.00 77.44 89 PRO A CA 1
ATOM 708 C C . PRO A 1 89 ? 12.311 -2.800 -5.244 1.00 77.44 89 PRO A C 1
ATOM 710 O O . PRO A 1 89 ? 11.714 -1.724 -5.141 1.00 77.44 89 PRO A O 1
ATOM 713 N N . ILE A 1 90 ? 13.352 -3.086 -4.470 1.00 70.19 90 ILE A N 1
ATOM 714 C CA . ILE A 1 90 ? 14.068 -2.044 -3.741 1.00 70.19 90 ILE A CA 1
ATOM 715 C C . ILE A 1 90 ? 14.940 -1.391 -4.806 1.00 70.19 90 ILE A C 1
ATOM 717 O O . ILE A 1 90 ? 15.927 -1.993 -5.214 1.00 70.19 90 ILE A O 1
ATOM 721 N N . GLY A 1 91 ? 14.510 -0.238 -5.324 1.00 64.56 91 GLY A N 1
ATOM 722 C CA . GLY A 1 91 ? 15.347 0.544 -6.231 1.00 64.56 91 GLY A CA 1
ATOM 723 C C . GLY A 1 91 ? 16.722 0.766 -5.596 1.00 64.56 91 GLY A C 1
ATOM 724 O O . GLY A 1 91 ? 16.791 1.034 -4.391 1.00 64.56 91 GLY A O 1
ATOM 725 N N . ASP A 1 92 ? 17.776 0.584 -6.388 1.00 41.50 92 ASP A N 1
ATOM 726 C CA . ASP A 1 92 ? 19.145 0.982 -6.034 1.00 41.50 92 ASP A CA 1
ATOM 727 C C . ASP A 1 92 ? 19.303 2.511 -6.078 1.00 41.50 92 ASP A C 1
ATOM 729 O O . ASP A 1 92 ? 18.702 3.150 -6.976 1.00 41.50 92 ASP A O 1
#

Secondary structure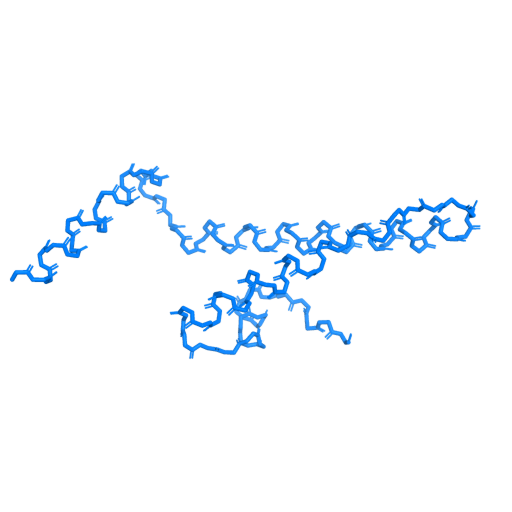 (DSSP, 8-state):
-HHHHHHHHHHHHHHHH-TT--HHHHHHHHHHHHHHHHHHHHHHHHHHHTTT-------HHHHHHHHHHHHHHHTT--HHHHHHHTT-----

Radius of gyration: 17.87 Å; chains: 1; bounding box: 39×22×53 Å

Sequence (92 aa):
ARISELQAEVERLQAELGQDEDAEKIVHNHIKLLHQYNEAKDAAQVHSHRTGQPFGSLSIDVLTFNTCLQLANLRETTVRQIHKDLELPIGD